Protein AF-A0A1B6GTB2-F1 (afdb_monomer)

Radius of gyration: 13.94 Å; Cα contacts (8 Å, |Δi|>4): 183; chains: 1; bounding box: 31×33×35 Å

Nearest PDB structures (foldseek):
  6k0a-assembly1_E  TM=9.298E-01  e=6.641E-09  Methanocaldococcus jannaschii DSM 2661
  1tsf-assembly1_A  TM=9.603E-01  e=3.171E-07  Archaeoglobus fulgidus
  1ts9-assembly1_A  TM=9.417E-01  e=2.481E-07  Archaeoglobus fulgidus
  6ahu-assembly1_D  TM=8.317E-01  e=1.667E-08  Homo sapiens
  1oqk-assembly1_A  TM=7.029E-01  e=1.559E-04  Methanothermobacter thermautotrophicus

Sequence (109 aa):
NKKGEVEMENSQRETICRQLCKMDYHGAMLTVVRSKCPSHIGAQGIVVMDTKNTFKLLGQDNIVRTIPKDTSVFQIQVDRFQLTMFGKYLCGKPAERTTKKFRKHLVPD

pLDDT: mean 87.27, std 15.11, range [34.66, 98.44]

InterPro domains:
  IPR002730 Ribonuclease P protein subunit Rpp29/RNP1 [PF01868] (19-100)
  IPR002730 Ribonuclease P protein subunit Rpp29/RNP1 [SM00538] (14-105)
  IPR016848 Ribonuclease P/MRP subunit Rpp29 [PTHR13348] (9-106)
  IPR023534 Rof/RNase P-like [SSF101744] (17-107)
  IPR023538 Ribonuclease P protein subunit RNP1 [MF_00754] (22-99)
  IPR036980 Ribonuclease P/MRP subunit Rpp29 superfamily [G3DSA:2.30.30.210] (12-107)

Structure (mmCIF, N/CA/C/O backbone):
data_AF-A0A1B6GTB2-F1
#
_entry.id   AF-A0A1B6GTB2-F1
#
loop_
_atom_site.group_PDB
_atom_site.id
_atom_site.type_symbol
_atom_site.label_atom_id
_atom_site.label_alt_id
_atom_site.label_comp_id
_atom_site.label_asym_id
_atom_site.label_entity_id
_atom_site.label_seq_id
_atom_site.pdbx_PDB_ins_code
_atom_site.Cartn_x
_atom_site.Cartn_y
_atom_site.Cartn_z
_atom_site.occupancy
_atom_site.B_iso_or_equiv
_atom_site.auth_seq_id
_atom_site.auth_comp_id
_atom_site.auth_asym_id
_atom_site.auth_atom_id
_atom_site.pdbx_PDB_model_num
ATOM 1 N N . ASN A 1 1 ? -18.829 5.613 -17.655 1.00 34.66 1 ASN A N 1
ATOM 2 C CA . ASN A 1 1 ? -19.732 4.784 -16.827 1.00 34.66 1 ASN A CA 1
ATOM 3 C C . ASN A 1 1 ? -19.290 4.857 -15.368 1.00 34.66 1 ASN A C 1
ATOM 5 O O . ASN A 1 1 ? -18.438 4.085 -14.954 1.00 34.66 1 ASN A O 1
ATOM 9 N N . LYS A 1 2 ? -19.795 5.845 -14.617 1.00 44.53 2 LYS A N 1
ATOM 10 C CA . LYS A 1 2 ? -19.505 6.047 -13.186 1.00 44.53 2 LYS A CA 1
ATOM 11 C C . LYS A 1 2 ? -20.353 5.058 -12.374 1.00 44.53 2 LYS A C 1
ATOM 13 O O . LYS A 1 2 ? -21.493 5.367 -12.051 1.00 44.53 2 LYS A O 1
ATOM 18 N N . LYS A 1 3 ? -19.867 3.838 -12.133 1.00 41.69 3 LYS A N 1
ATOM 19 C CA . LYS A 1 3 ? -20.582 2.872 -11.283 1.00 41.69 3 LYS A CA 1
ATOM 20 C C . LYS A 1 3 ? -20.112 3.014 -9.833 1.00 41.69 3 LYS A C 1
ATOM 22 O O . LYS A 1 3 ? -19.018 2.577 -9.509 1.00 41.69 3 LYS A O 1
ATOM 27 N N . GLY A 1 4 ? -20.986 3.581 -8.999 1.00 51.03 4 GLY A N 1
ATOM 28 C CA . GLY A 1 4 ? -21.088 3.251 -7.575 1.00 51.03 4 GLY A CA 1
ATOM 29 C C . GLY A 1 4 ? -20.139 3.964 -6.614 1.00 51.03 4 GLY A C 1
ATOM 30 O O . GLY A 1 4 ? -19.498 3.294 -5.811 1.00 51.03 4 GLY A O 1
ATOM 31 N N . GLU A 1 5 ? -20.073 5.296 -6.635 1.00 60.56 5 GLU A N 1
ATOM 32 C CA . GLU A 1 5 ? -19.602 6.011 -5.441 1.00 60.56 5 GLU A CA 1
ATOM 33 C C . GLU A 1 5 ? -20.659 5.841 -4.343 1.00 60.56 5 GLU A C 1
ATOM 35 O O . GLU A 1 5 ? -21.805 6.258 -4.499 1.00 60.56 5 GLU A O 1
ATOM 40 N N . VAL A 1 6 ? -20.300 5.151 -3.262 1.00 68.56 6 VAL A N 1
ATOM 41 C CA . VAL A 1 6 ? -21.166 5.022 -2.087 1.00 68.56 6 VAL A CA 1
ATOM 42 C C . VAL A 1 6 ? -21.084 6.336 -1.316 1.00 68.56 6 VAL A C 1
ATOM 44 O O . VAL A 1 6 ? -20.015 6.690 -0.813 1.00 68.56 6 VAL A O 1
ATOM 47 N N . GLU A 1 7 ? -22.197 7.060 -1.214 1.00 69.25 7 GLU A N 1
ATOM 48 C CA . GLU A 1 7 ? -22.296 8.201 -0.304 1.00 69.25 7 GLU A CA 1
ATOM 49 C C . GLU A 1 7 ? -22.245 7.689 1.142 1.00 69.25 7 GLU A C 1
ATOM 51 O O . GLU A 1 7 ? -23.068 6.881 1.568 1.00 69.25 7 GLU A O 1
ATOM 56 N N . MET A 1 8 ? -21.226 8.120 1.887 1.00 70.62 8 MET A N 1
ATOM 57 C CA . MET A 1 8 ? -21.009 7.761 3.289 1.00 70.62 8 MET A CA 1
ATOM 58 C C . MET A 1 8 ? -20.885 9.027 4.130 1.00 70.62 8 MET A C 1
ATOM 60 O O . MET A 1 8 ? -20.281 10.008 3.687 1.00 70.62 8 MET A O 1
ATOM 64 N N . GLU A 1 9 ? -21.392 8.983 5.361 1.00 83.38 9 GLU A N 1
ATOM 65 C CA . GLU A 1 9 ? -21.268 10.084 6.318 1.00 83.38 9 GLU A CA 1
ATOM 66 C C . GLU A 1 9 ? -19.787 10.376 6.635 1.00 83.38 9 GLU A C 1
ATOM 68 O O . GLU A 1 9 ? -18.957 9.464 6.722 1.00 83.38 9 GLU A O 1
ATOM 73 N N . ASN A 1 10 ? -19.432 11.647 6.850 1.00 81.81 10 ASN A N 1
ATOM 74 C CA . ASN A 1 10 ? -18.045 12.065 7.097 1.00 81.81 10 ASN A CA 1
ATOM 75 C C . ASN A 1 10 ? -17.394 11.346 8.295 1.00 81.81 10 ASN A C 1
ATOM 77 O O . ASN A 1 10 ? -16.222 10.971 8.224 1.00 81.81 10 ASN A O 1
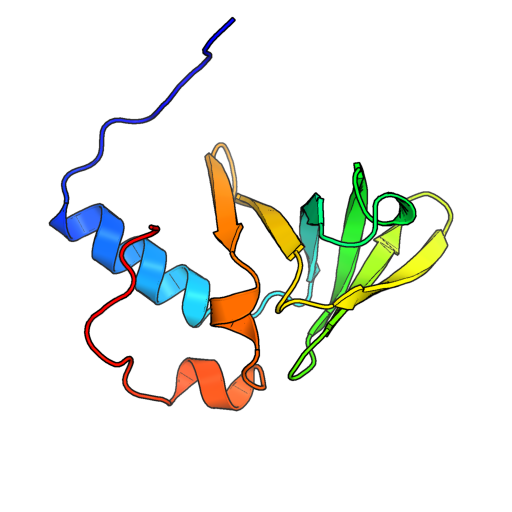ATOM 81 N N . SER A 1 11 ? -18.152 11.100 9.367 1.00 84.69 11 SER A N 1
ATOM 82 C CA . SER A 1 11 ? -17.682 10.385 10.564 1.00 84.69 11 SER A CA 1
ATOM 83 C C . SER A 1 11 ? -17.294 8.925 10.260 1.00 84.69 11 SER A C 1
ATOM 85 O O . SER A 1 11 ? -16.253 8.423 10.706 1.00 84.69 11 SER A O 1
ATOM 87 N N . GLN A 1 12 ? -18.095 8.251 9.430 1.00 85.81 12 GLN A N 1
ATOM 88 C CA . GLN A 1 12 ? -17.864 6.880 8.983 1.00 85.81 12 GLN A CA 1
ATOM 89 C C . GLN A 1 12 ? -16.642 6.803 8.063 1.00 85.81 12 GLN A C 1
ATOM 91 O O . GLN A 1 12 ? -15.797 5.921 8.235 1.00 85.81 12 GLN A O 1
ATOM 96 N N . ARG A 1 13 ? -16.493 7.766 7.140 1.00 83.56 13 ARG A N 1
ATOM 97 C CA . ARG A 1 13 ? -15.323 7.857 6.249 1.00 83.56 13 ARG A CA 1
ATOM 98 C C . ARG A 1 13 ? -14.025 7.992 7.036 1.00 83.56 13 ARG A C 1
ATOM 100 O O . ARG A 1 13 ? -13.068 7.275 6.754 1.00 83.56 13 ARG A O 1
ATOM 107 N N . GLU A 1 14 ? -13.991 8.862 8.044 1.00 85.19 14 GLU A N 1
ATOM 108 C CA . GLU A 1 14 ? -12.794 9.037 8.875 1.00 85.19 14 GLU A CA 1
ATOM 109 C C . GLU A 1 14 ? -12.425 7.743 9.618 1.00 85.19 14 GLU A C 1
ATOM 111 O O . GLU A 1 14 ? -11.252 7.359 9.686 1.00 85.19 14 GLU A O 1
ATOM 116 N N . THR A 1 15 ? -13.436 7.038 10.129 1.00 88.44 15 THR A N 1
ATOM 117 C CA . THR A 1 15 ? -13.258 5.761 10.828 1.00 88.44 15 THR A CA 1
ATOM 118 C C . THR A 1 15 ? -12.653 4.701 9.907 1.00 88.44 15 THR A C 1
ATOM 120 O O . THR A 1 15 ? -11.652 4.079 10.274 1.00 88.44 15 THR A O 1
ATOM 123 N N . ILE A 1 16 ? -13.181 4.554 8.689 1.00 88.19 16 ILE A N 1
ATOM 124 C CA . ILE A 1 16 ? -12.675 3.601 7.689 1.00 88.19 16 ILE A CA 1
ATOM 125 C C . ILE A 1 16 ? -11.254 3.968 7.255 1.00 88.19 16 ILE A C 1
ATOM 127 O O . ILE A 1 16 ? -10.375 3.109 7.251 1.00 88.19 16 ILE A O 1
ATOM 131 N N . CYS A 1 17 ? -10.980 5.242 6.962 1.00 87.25 17 CYS A N 1
ATOM 132 C CA . CYS A 1 17 ? -9.633 5.699 6.607 1.00 87.25 17 CYS A CA 1
ATOM 133 C C . CYS A 1 17 ? -8.611 5.366 7.703 1.00 87.25 17 CYS A C 1
ATOM 135 O O . CYS A 1 17 ? -7.497 4.914 7.419 1.00 87.25 17 CYS A O 1
ATOM 137 N N . ARG A 1 18 ? -8.992 5.545 8.973 1.00 87.69 18 ARG A N 1
ATOM 138 C CA . ARG A 1 18 ? -8.142 5.208 10.119 1.00 87.69 18 ARG A CA 1
ATOM 139 C C . ARG A 1 18 ? -7.923 3.701 10.243 1.00 87.69 18 ARG A C 1
ATOM 141 O O . ARG A 1 18 ? -6.809 3.291 10.566 1.00 87.69 18 ARG A O 1
ATOM 148 N N . GLN A 1 19 ? -8.950 2.892 9.992 1.00 89.12 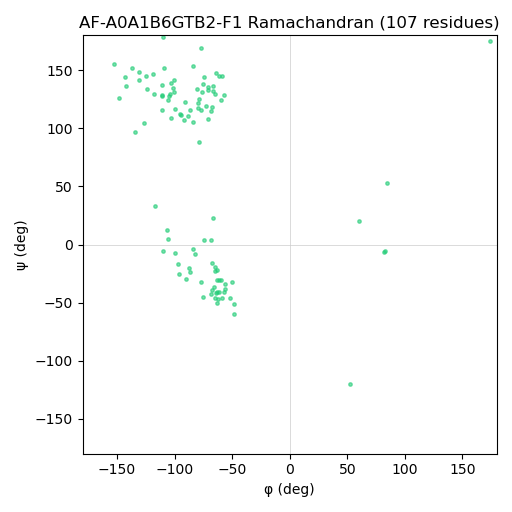19 GLN A N 1
ATOM 149 C CA . GLN A 1 19 ? -8.830 1.434 9.970 1.00 89.12 19 GLN A CA 1
ATOM 150 C C . GLN A 1 19 ? -7.889 0.985 8.852 1.00 89.12 19 GLN A C 1
ATOM 152 O O . GLN A 1 19 ? -6.905 0.313 9.147 1.00 89.12 19 GLN A O 1
ATOM 157 N N . LEU A 1 20 ? -8.088 1.460 7.618 1.00 90.25 20 LEU A N 1
ATOM 158 C CA . LEU A 1 20 ? -7.207 1.174 6.482 1.00 90.25 20 LEU A CA 1
ATOM 159 C C . LEU A 1 20 ? -5.742 1.478 6.813 1.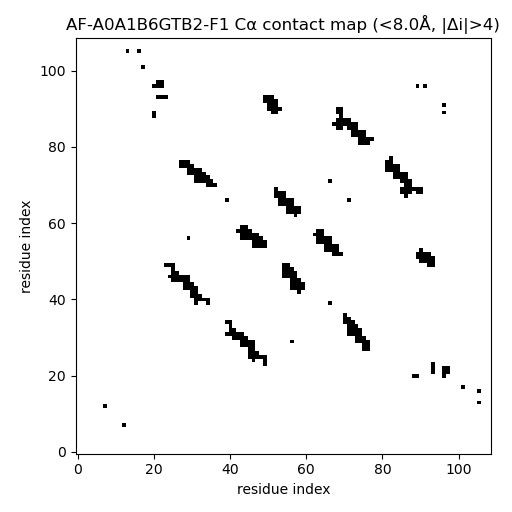00 90.25 20 LEU A C 1
ATOM 161 O O . LEU A 1 20 ? -4.860 0.647 6.603 1.00 90.25 20 LEU A O 1
ATOM 165 N N . CYS A 1 21 ? -5.448 2.628 7.415 1.00 89.88 21 CYS A N 1
ATOM 166 C CA . CYS A 1 21 ? -4.064 2.956 7.752 1.00 89.88 21 CYS A CA 1
ATOM 167 C C . CYS A 1 21 ? -3.439 2.010 8.797 1.00 89.88 21 CYS A C 1
ATOM 169 O O . CYS A 1 21 ? -2.213 1.899 8.842 1.00 89.88 21 CYS A O 1
ATOM 171 N N . LYS A 1 22 ? -4.248 1.326 9.618 1.00 89.75 22 LYS A N 1
ATOM 172 C CA . LYS A 1 22 ? -3.814 0.406 10.685 1.00 89.75 22 LYS A CA 1
ATOM 173 C C . LYS A 1 22 ? -3.819 -1.071 10.298 1.00 89.75 22 LYS A C 1
ATOM 175 O O . LYS A 1 22 ? -3.215 -1.863 11.016 1.00 89.75 22 LYS A O 1
ATOM 180 N N . MET A 1 23 ? -4.509 -1.433 9.221 1.00 90.88 23 MET A N 1
ATOM 181 C CA . MET A 1 23 ? -4.658 -2.820 8.786 1.00 90.88 23 MET A CA 1
ATOM 182 C C . MET A 1 23 ? -3.324 -3.445 8.381 1.00 90.88 23 MET A C 1
ATOM 184 O O . MET A 1 23 ? -2.442 -2.763 7.844 1.00 90.88 23 MET A O 1
ATOM 188 N N . ASP A 1 24 ? -3.213 -4.751 8.613 1.00 92.38 24 ASP A N 1
ATOM 189 C CA . ASP A 1 24 ? -2.209 -5.588 7.969 1.00 92.38 24 ASP A CA 1
ATOM 190 C C . ASP A 1 24 ? -2.643 -5.852 6.523 1.00 92.38 24 ASP A C 1
ATOM 192 O O . ASP A 1 24 ? -3.803 -6.174 6.263 1.00 92.38 24 ASP A O 1
ATOM 196 N N . TYR A 1 25 ? -1.717 -5.652 5.591 1.00 95.31 25 TYR A N 1
ATOM 197 C CA . TYR A 1 25 ? -1.956 -5.854 4.166 1.00 95.31 25 TYR A CA 1
ATOM 198 C C . TYR A 1 25 ? -1.417 -7.185 3.665 1.00 95.31 25 TYR A C 1
ATOM 200 O O . TYR A 1 25 ? -1.671 -7.510 2.511 1.00 95.31 25 TYR A O 1
ATOM 208 N N . HIS A 1 26 ? -0.683 -7.953 4.475 1.00 95.69 26 HIS A N 1
ATOM 209 C CA . HIS A 1 26 ? -0.209 -9.270 4.066 1.00 95.69 26 HIS A CA 1
ATOM 210 C C . HIS A 1 26 ? -1.389 -10.168 3.653 1.00 95.69 26 HIS A C 1
ATOM 212 O O . HIS A 1 26 ? -2.382 -10.281 4.367 1.00 95.69 26 HIS A O 1
ATOM 218 N N . GLY A 1 27 ? -1.297 -10.774 2.469 1.00 95.69 27 GLY A N 1
ATOM 219 C CA . GLY A 1 27 ? -2.365 -11.585 1.879 1.00 95.69 27 GLY A CA 1
ATOM 220 C C . GLY A 1 27 ? -3.467 -10.796 1.157 1.00 95.69 27 GLY A C 1
ATOM 221 O O . GLY A 1 27 ? -4.299 -11.405 0.488 1.00 95.69 27 GLY A O 1
ATOM 222 N N . ALA A 1 28 ? -3.477 -9.461 1.219 1.00 95.69 28 ALA A N 1
ATOM 223 C CA . ALA A 1 28 ? -4.464 -8.660 0.501 1.00 95.69 28 ALA A CA 1
ATOM 224 C C . ALA A 1 28 ? -4.170 -8.606 -1.007 1.00 95.69 28 ALA A C 1
ATOM 226 O O . ALA A 1 28 ? -3.015 -8.503 -1.425 1.00 95.69 28 ALA A O 1
ATOM 227 N N . MET A 1 29 ? -5.226 -8.603 -1.824 1.00 96.25 29 MET A N 1
ATOM 228 C CA . MET A 1 29 ? -5.134 -8.304 -3.254 1.00 96.25 29 MET A CA 1
ATOM 229 C C . MET A 1 29 ? -5.063 -6.787 -3.456 1.00 96.25 29 MET A C 1
ATOM 231 O O . MET A 1 29 ? -6.016 -6.073 -3.131 1.00 96.25 29 MET A O 1
ATOM 235 N N . LEU A 1 30 ? -3.952 -6.301 -4.012 1.00 97.19 30 LEU A N 1
ATOM 236 C CA . LEU A 1 30 ? -3.745 -4.886 -4.319 1.00 97.19 30 LEU A CA 1
ATOM 237 C C . LEU A 1 30 ? -3.537 -4.662 -5.813 1.00 97.19 30 LEU A C 1
ATOM 239 O O . LEU A 1 30 ? -2.918 -5.471 -6.501 1.00 97.19 30 LEU A O 1
ATOM 243 N N . THR A 1 31 ? -4.002 -3.510 -6.288 1.00 97.81 31 THR A N 1
ATOM 244 C CA . THR A 1 31 ? -3.737 -3.005 -7.641 1.00 97.81 31 THR A CA 1
ATOM 245 C C . THR A 1 31 ? -3.120 -1.615 -7.560 1.00 97.81 31 THR A C 1
ATOM 247 O O . THR A 1 31 ? -3.600 -0.760 -6.815 1.00 97.81 31 THR A O 1
ATOM 250 N N . VAL A 1 32 ? -2.057 -1.363 -8.320 1.00 97.94 32 VAL A N 1
ATOM 251 C CA . VAL A 1 32 ? -1.434 -0.038 -8.424 1.00 97.94 32 VAL A CA 1
ATOM 252 C C . VAL A 1 32 ? -2.195 0.788 -9.459 1.00 97.94 32 VAL A C 1
ATOM 254 O O . VAL A 1 32 ? -2.048 0.576 -10.661 1.00 97.94 32 VAL A O 1
ATOM 257 N N . VAL A 1 33 ? -2.997 1.752 -9.005 1.00 97.56 33 VAL A N 1
ATOM 258 C CA . VAL A 1 33 ? -3.821 2.593 -9.896 1.00 97.56 33 VAL A CA 1
ATOM 259 C C . VAL A 1 33 ? -3.099 3.855 -10.357 1.00 97.56 33 VAL A C 1
ATOM 261 O O . VAL A 1 33 ? -3.352 4.354 -11.450 1.00 97.56 33 VAL A O 1
ATOM 264 N N . ARG A 1 34 ? -2.176 4.381 -9.543 1.00 97.50 34 ARG A N 1
ATOM 265 C CA . ARG A 1 34 ? -1.296 5.503 -9.908 1.00 97.50 34 ARG A CA 1
ATOM 266 C C . ARG A 1 34 ? 0.078 5.277 -9.298 1.00 97.50 34 ARG A C 1
ATOM 268 O O . ARG A 1 34 ? 0.182 4.789 -8.177 1.00 97.50 34 ARG A O 1
ATOM 275 N N . SER A 1 35 ? 1.133 5.666 -9.999 1.00 97.06 35 SER A N 1
ATOM 276 C CA . SER A 1 35 ? 2.487 5.694 -9.449 1.00 97.06 35 SER A CA 1
ATOM 277 C C . SER A 1 35 ? 3.321 6.752 -10.160 1.00 97.06 35 SER A C 1
ATOM 279 O O . SER A 1 35 ? 3.046 7.085 -11.312 1.00 97.06 35 SER A O 1
ATOM 281 N N . LYS A 1 36 ? 4.361 7.262 -9.494 1.00 95.94 36 LYS A N 1
ATOM 282 C CA . LYS A 1 36 ? 5.383 8.097 -10.145 1.00 95.94 36 LYS A CA 1
ATOM 283 C C . LYS A 1 36 ? 6.147 7.322 -11.225 1.00 95.94 36 LYS A C 1
ATOM 285 O O . LYS A 1 36 ? 6.608 7.926 -12.184 1.00 95.94 36 LYS A O 1
ATOM 290 N N . CYS A 1 37 ? 6.295 6.006 -11.060 1.00 94.62 37 CYS A N 1
ATOM 291 C CA . CYS A 1 37 ? 6.939 5.136 -12.039 1.00 94.62 37 CYS A CA 1
ATOM 292 C C . CYS A 1 37 ? 5.871 4.493 -12.944 1.00 94.62 37 CYS A C 1
ATOM 294 O O . CYS A 1 37 ? 5.105 3.661 -12.449 1.00 94.62 37 CYS A O 1
ATOM 296 N N . PRO A 1 38 ? 5.804 4.824 -14.249 1.00 96.38 38 PRO A N 1
ATOM 297 C CA . PRO A 1 38 ? 4.763 4.301 -15.136 1.00 96.38 38 PRO A CA 1
ATOM 298 C C . PRO A 1 38 ? 4.748 2.772 -15.248 1.00 96.38 38 PRO A C 1
ATOM 300 O O . PRO A 1 38 ? 3.681 2.185 -15.375 1.00 96.38 38 PRO A O 1
ATOM 303 N N . SER A 1 39 ? 5.905 2.114 -15.123 1.00 96.25 39 SER A N 1
ATOM 304 C CA . SER A 1 39 ? 6.024 0.648 -15.194 1.00 96.25 39 SER A CA 1
ATOM 305 C C . SER A 1 39 ? 5.364 -0.094 -14.027 1.00 96.25 39 SER A C 1
ATOM 307 O O . SER A 1 39 ? 5.150 -1.302 -14.110 1.00 96.25 39 SER A O 1
ATOM 309 N N . HIS A 1 40 ? 5.048 0.603 -12.932 1.00 96.31 40 HIS A N 1
ATOM 310 C CA . HIS A 1 40 ? 4.318 0.029 -11.803 1.00 96.31 40 HIS A CA 1
ATOM 311 C C . HIS A 1 40 ? 2.801 0.127 -11.970 1.00 96.31 40 HIS A C 1
ATOM 313 O O . HIS A 1 40 ? 2.082 -0.592 -11.282 1.00 96.31 40 HIS A O 1
ATOM 319 N N . ILE A 1 41 ? 2.301 1.020 -12.828 1.00 97.69 41 ILE A N 1
ATOM 320 C CA . ILE A 1 41 ? 0.861 1.234 -13.001 1.00 97.69 41 ILE A CA 1
ATOM 321 C C . ILE A 1 41 ? 0.241 -0.026 -13.610 1.00 97.69 41 ILE A C 1
ATOM 323 O O . ILE A 1 41 ? 0.766 -0.588 -14.566 1.00 97.69 41 ILE A O 1
ATOM 327 N N . GLY A 1 42 ? -0.868 -0.483 -13.032 1.00 96.88 42 GLY A N 1
ATOM 328 C CA . GLY A 1 42 ? -1.538 -1.721 -13.426 1.00 96.88 42 GLY A CA 1
ATOM 329 C C . GLY A 1 42 ? -0.940 -2.987 -12.811 1.00 96.88 42 GLY A C 1
ATOM 330 O O . GLY A 1 42 ? -1.537 -4.050 -12.952 1.00 96.88 42 GLY A O 1
ATOM 331 N N . ALA A 1 43 ? 0.184 -2.903 -12.083 1.00 97.00 43 ALA A N 1
ATOM 332 C CA . ALA A 1 43 ? 0.676 -4.045 -11.321 1.00 97.00 43 ALA A CA 1
ATOM 333 C C . ALA A 1 43 ? -0.386 -4.474 -10.299 1.00 97.00 43 ALA A C 1
ATOM 335 O O . ALA A 1 43 ? -0.840 -3.670 -9.479 1.00 97.00 43 ALA A O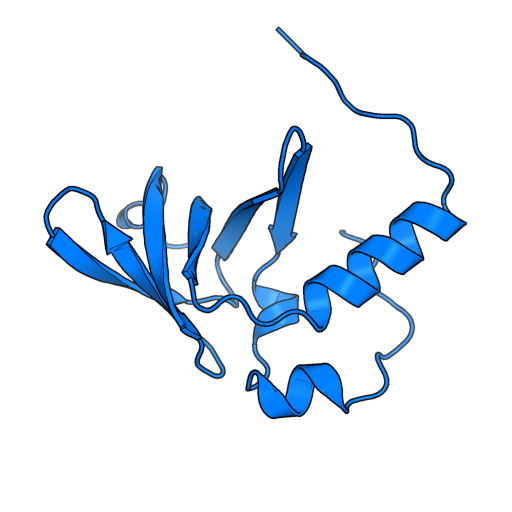 1
ATOM 336 N N . GLN A 1 44 ? -0.771 -5.744 -10.354 1.00 97.44 44 GLN A N 1
ATOM 337 C CA . GLN A 1 44 ? -1.775 -6.343 -9.488 1.00 97.44 44 GLN A CA 1
ATOM 338 C C . GLN A 1 44 ? -1.227 -7.637 -8.903 1.00 97.44 44 GLN A C 1
ATOM 340 O O . GLN A 1 44 ? -0.532 -8.389 -9.589 1.00 97.44 44 GLN A O 1
ATOM 345 N N . GLY A 1 45 ? -1.536 -7.895 -7.637 1.00 97.50 45 GLY A N 1
ATOM 346 C CA . GLY A 1 45 ? -1.105 -9.121 -6.993 1.00 97.50 45 GLY A CA 1
ATOM 347 C C . GLY A 1 45 ? -1.419 -9.185 -5.510 1.00 97.50 45 GLY A C 1
ATOM 348 O O . GLY A 1 45 ? -1.886 -8.219 -4.900 1.00 97.50 45 GLY A O 1
ATOM 349 N N . ILE A 1 46 ? -1.114 -10.343 -4.934 1.00 98.00 46 ILE A N 1
ATOM 350 C CA . ILE A 1 46 ? -1.233 -10.582 -3.497 1.00 98.00 46 ILE A CA 1
ATOM 351 C C . ILE A 1 46 ? -0.009 -9.987 -2.804 1.00 98.00 46 ILE A C 1
ATOM 353 O O . ILE A 1 46 ? 1.129 -10.197 -3.232 1.00 98.00 46 ILE A O 1
ATOM 357 N N . VAL A 1 47 ? -0.219 -9.251 -1.717 1.00 98.12 47 VAL A N 1
ATOM 358 C CA . VAL A 1 47 ? 0.876 -8.722 -0.900 1.00 98.12 47 VAL A CA 1
ATOM 359 C C . VAL A 1 47 ? 1.545 -9.868 -0.148 1.00 98.12 47 VAL A C 1
ATOM 361 O O . VAL A 1 47 ? 1.014 -10.382 0.833 1.00 98.12 47 VAL A O 1
ATOM 364 N N . VAL A 1 48 ? 2.752 -10.234 -0.566 1.00 98.12 48 VAL A N 1
ATOM 365 C CA . VAL A 1 48 ? 3.570 -11.237 0.134 1.00 98.12 48 VAL A CA 1
ATOM 366 C C . VAL A 1 48 ? 4.405 -10.618 1.248 1.00 98.12 48 VAL A C 1
ATOM 368 O O . VAL A 1 48 ? 4.777 -11.296 2.199 1.00 98.12 48 VAL A O 1
ATOM 371 N N . MET A 1 49 ? 4.698 -9.319 1.170 1.00 97.44 49 MET A N 1
ATOM 372 C CA . MET A 1 49 ? 5.449 -8.625 2.213 1.00 97.44 49 MET A CA 1
ATOM 373 C C . MET A 1 49 ? 5.019 -7.168 2.323 1.00 97.44 49 MET A C 1
ATOM 375 O O . MET A 1 49 ? 5.079 -6.413 1.349 1.00 97.44 49 MET A O 1
ATOM 379 N N . ASP A 1 50 ? 4.654 -6.779 3.539 1.00 95.88 50 ASP A N 1
ATOM 380 C CA . ASP A 1 50 ? 4.426 -5.398 3.934 1.00 95.88 50 ASP A CA 1
ATOM 381 C C . ASP A 1 50 ? 5.630 -4.900 4.749 1.00 95.88 50 ASP A C 1
ATOM 383 O O . ASP A 1 50 ? 5.865 -5.329 5.879 1.00 95.88 50 ASP A O 1
ATOM 387 N N . THR A 1 51 ? 6.437 -4.014 4.162 1.00 95.62 51 THR A N 1
ATOM 388 C CA . THR A 1 51 ? 7.589 -3.403 4.845 1.00 95.62 51 THR A CA 1
ATOM 389 C C . THR A 1 51 ? 7.326 -1.931 5.124 1.00 95.62 51 THR A C 1
ATOM 391 O O . THR A 1 51 ? 6.299 -1.393 4.733 1.00 95.62 51 THR A O 1
ATOM 394 N N . LYS A 1 52 ? 8.267 -1.227 5.765 1.00 93.81 52 LYS A N 1
ATOM 395 C CA . LYS A 1 52 ? 8.130 0.210 6.045 1.00 93.81 52 LYS A CA 1
ATOM 396 C C . LYS A 1 52 ? 7.691 0.997 4.798 1.00 93.81 52 LYS A C 1
ATOM 398 O O . LYS A 1 52 ? 6.600 1.540 4.789 1.00 93.81 52 LYS A O 1
ATOM 403 N N . ASN A 1 53 ? 8.464 0.974 3.714 1.00 96.50 53 ASN A N 1
ATOM 404 C CA . ASN A 1 53 ? 8.240 1.865 2.565 1.00 96.50 53 ASN A CA 1
ATOM 405 C C . ASN A 1 53 ? 7.740 1.166 1.299 1.00 96.50 53 ASN A C 1
ATOM 407 O O . ASN A 1 53 ? 7.465 1.842 0.309 1.00 96.50 53 ASN A O 1
ATOM 411 N N . THR A 1 54 ? 7.653 -0.164 1.285 1.00 97.69 54 THR A N 1
ATOM 412 C CA . THR A 1 54 ? 7.316 -0.913 0.071 1.00 97.69 54 THR A CA 1
ATOM 413 C C . THR A 1 54 ? 6.324 -2.029 0.349 1.00 97.69 54 THR A C 1
ATOM 415 O O . TH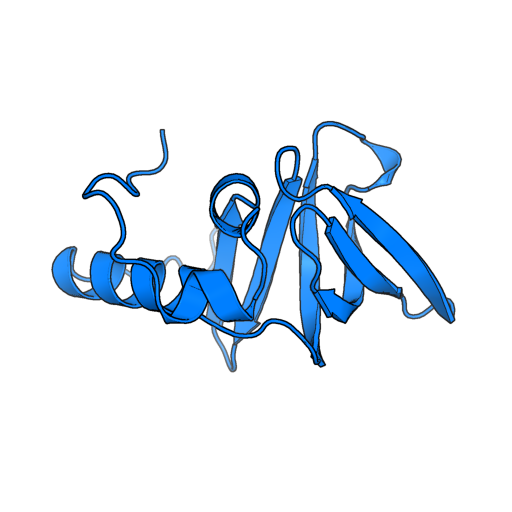R A 1 54 ? 6.298 -2.598 1.443 1.00 97.69 54 THR A O 1
ATOM 418 N N . PHE A 1 55 ? 5.538 -2.352 -0.673 1.00 98.00 55 PHE A N 1
ATOM 419 C CA . PHE A 1 55 ? 4.825 -3.619 -0.771 1.00 98.00 55 PHE A CA 1
ATOM 420 C C . PHE A 1 55 ? 5.547 -4.526 -1.758 1.00 98.00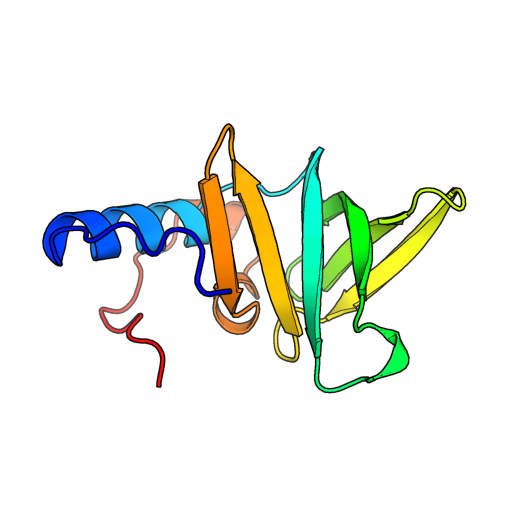 55 PHE A C 1
ATOM 422 O O . PHE A 1 55 ? 5.983 -4.070 -2.815 1.00 98.00 55 PHE A O 1
ATOM 429 N N . LYS A 1 56 ? 5.656 -5.812 -1.437 1.00 98.19 56 LYS A N 1
ATOM 430 C CA . LYS A 1 56 ? 6.016 -6.838 -2.417 1.00 98.19 56 LYS A CA 1
ATOM 431 C C . LYS A 1 56 ? 4.738 -7.530 -2.869 1.00 98.19 56 LYS A C 1
ATOM 433 O O . LYS A 1 56 ? 4.060 -8.135 -2.042 1.00 98.19 56 LYS A O 1
ATOM 438 N N . LEU A 1 57 ? 4.420 -7.406 -4.151 1.00 98.25 57 LEU A N 1
ATOM 439 C CA . LEU A 1 57 ? 3.232 -7.985 -4.773 1.00 98.25 57 LEU A CA 1
ATOM 440 C C . LEU A 1 57 ? 3.640 -9.201 -5.598 1.00 98.25 57 LEU A C 1
ATOM 442 O O . LEU A 1 57 ? 4.532 -9.082 -6.435 1.00 98.25 57 LEU A O 1
ATOM 446 N N . LEU A 1 58 ? 2.994 -10.339 -5.374 1.00 98.44 58 LEU A N 1
ATOM 447 C CA . LEU A 1 58 ? 3.092 -11.511 -6.237 1.00 98.44 58 LEU A CA 1
ATOM 448 C C . LEU A 1 58 ? 2.027 -11.408 -7.330 1.00 98.44 58 LEU A C 1
ATOM 450 O O . LEU A 1 58 ? 0.831 -11.480 -7.031 1.00 98.44 58 LEU A O 1
ATOM 454 N N . GLY A 1 59 ? 2.467 -11.197 -8.570 1.00 97.56 59 GLY A N 1
ATOM 455 C CA . GLY A 1 59 ? 1.589 -11.162 -9.736 1.00 97.56 59 GLY A CA 1
ATOM 456 C C . GLY A 1 59 ? 1.148 -12.554 -10.191 1.00 97.56 59 GLY A C 1
ATOM 457 O O . GLY A 1 59 ? 1.695 -13.571 -9.766 1.00 97.56 59 GLY A O 1
ATOM 458 N N . GLN A 1 60 ? 0.167 -12.600 -11.096 1.00 95.56 60 GLN A N 1
ATOM 459 C CA . GLN A 1 60 ? -0.285 -13.849 -11.736 1.00 95.56 60 GLN A CA 1
ATOM 460 C C . GLN A 1 60 ? 0.794 -14.489 -12.625 1.00 95.56 60 GLN A C 1
ATOM 462 O O . GLN A 1 60 ? 0.748 -15.680 -12.908 1.00 95.56 60 GLN A O 1
ATOM 467 N N . ASP A 1 61 ? 1.785 -13.698 -13.032 1.00 96.69 61 ASP A N 1
ATOM 468 C CA . ASP A 1 61 ? 2.994 -14.128 -13.734 1.00 96.69 61 ASP A CA 1
ATOM 469 C C . ASP A 1 61 ? 4.009 -14.835 -12.815 1.00 96.69 61 ASP A C 1
ATOM 471 O O . ASP A 1 61 ? 5.100 -15.182 -13.261 1.00 96.69 61 ASP A O 1
ATOM 475 N N . ASN A 1 62 ? 3.668 -15.050 -11.538 1.00 96.56 62 ASN A N 1
ATOM 476 C CA . ASN A 1 62 ? 4.544 -15.578 -10.491 1.00 96.56 62 ASN A CA 1
ATOM 477 C C . ASN A 1 62 ? 5.793 -14.716 -10.229 1.00 96.56 62 ASN A C 1
ATOM 479 O O . ASN A 1 62 ? 6.770 -15.189 -9.646 1.00 96.56 62 ASN A O 1
ATOM 483 N N . ILE A 1 63 ? 5.770 -13.436 -10.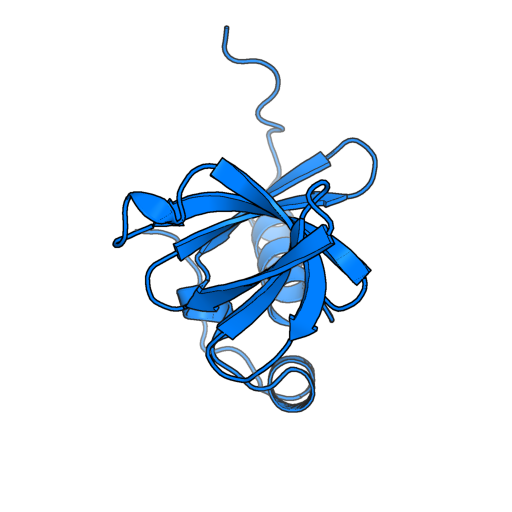616 1.00 97.31 63 ILE A N 1
ATOM 484 C CA . ILE A 1 63 ? 6.872 -12.503 -10.378 1.00 97.31 63 ILE A CA 1
ATOM 485 C C . ILE A 1 63 ? 6.543 -11.621 -9.175 1.00 97.31 63 ILE A C 1
ATOM 487 O O . ILE A 1 63 ? 5.478 -11.005 -9.087 1.00 97.31 63 ILE A O 1
ATOM 491 N N . VAL A 1 64 ? 7.497 -11.516 -8.247 1.00 98.19 64 VAL A N 1
ATOM 492 C CA . VAL A 1 64 ? 7.386 -10.612 -7.098 1.00 98.19 64 VAL A CA 1
ATOM 493 C C . VAL A 1 64 ? 7.899 -9.224 -7.470 1.00 98.19 64 VAL A C 1
ATOM 495 O O . VAL A 1 64 ? 9.090 -9.018 -7.706 1.00 98.19 64 VAL A O 1
ATOM 498 N N . ARG A 1 65 ? 7.004 -8.236 -7.460 1.00 97.88 65 ARG A N 1
ATOM 499 C CA . ARG A 1 65 ? 7.299 -6.833 -7.776 1.00 97.88 65 ARG A CA 1
ATOM 500 C C . ARG A 1 65 ? 7.343 -6.016 -6.491 1.00 97.88 65 ARG A C 1
ATOM 502 O O . ARG A 1 65 ? 6.431 -6.084 -5.673 1.00 97.88 65 ARG A O 1
ATOM 509 N N . THR A 1 66 ? 8.408 -5.240 -6.293 1.00 98.19 66 THR A N 1
ATOM 510 C CA . THR A 1 66 ? 8.537 -4.353 -5.124 1.00 98.19 66 THR A CA 1
ATOM 511 C C . THR A 1 66 ? 8.048 -2.955 -5.491 1.00 98.19 66 THR A C 1
ATOM 513 O O . THR A 1 66 ? 8.694 -2.264 -6.271 1.00 98.19 66 THR A O 1
ATOM 516 N N . ILE A 1 67 ? 6.924 -2.530 -4.915 1.00 98.19 67 ILE A N 1
ATOM 517 C CA . ILE A 1 67 ? 6.277 -1.251 -5.211 1.00 98.19 67 ILE A CA 1
ATOM 518 C C . ILE A 1 67 ? 6.508 -0.262 -4.055 1.00 98.19 67 ILE A C 1
ATOM 520 O O . ILE A 1 67 ? 6.159 -0.573 -2.911 1.00 98.19 67 ILE A O 1
ATOM 524 N N . PRO A 1 68 ? 7.074 0.933 -4.309 1.00 97.88 68 PRO A N 1
ATOM 525 C CA . PRO A 1 68 ? 7.228 1.980 -3.304 1.00 97.88 68 PRO A CA 1
ATOM 526 C C . PRO A 1 68 ? 5.877 2.602 -2.940 1.00 97.88 68 PRO A C 1
ATOM 528 O O . PRO A 1 68 ? 5.090 2.963 -3.815 1.00 97.88 68 PRO A O 1
ATOM 531 N N . LYS A 1 69 ? 5.621 2.749 -1.638 1.00 97.00 69 LYS A N 1
ATOM 532 C CA . LYS A 1 69 ? 4.353 3.253 -1.103 1.00 97.00 69 LYS A CA 1
ATOM 533 C C . LYS A 1 69 ? 4.207 4.764 -1.260 1.00 97.00 69 LYS A C 1
ATOM 535 O O . LYS A 1 69 ? 3.165 5.230 -1.700 1.00 97.00 69 LYS A O 1
ATOM 540 N N . ASP A 1 70 ? 5.254 5.518 -0.942 1.00 96.19 70 ASP A N 1
ATOM 541 C CA . ASP A 1 70 ? 5.231 6.988 -0.921 1.00 96.19 70 ASP A CA 1
ATOM 542 C C . ASP A 1 70 ? 4.802 7.612 -2.258 1.00 96.19 70 ASP A C 1
ATOM 544 O O . ASP A 1 70 ? 4.097 8.615 -2.307 1.00 96.19 70 ASP A O 1
ATOM 548 N N . THR A 1 71 ? 5.164 6.956 -3.359 1.00 95.88 71 THR A N 1
ATOM 549 C CA . THR A 1 71 ? 4.930 7.442 -4.719 1.00 95.88 71 THR A CA 1
ATOM 550 C C . THR A 1 71 ? 3.821 6.698 -5.456 1.00 95.88 71 THR A C 1
ATOM 552 O O . THR A 1 71 ? 3.703 6.863 -6.671 1.00 95.88 71 THR A O 1
ATOM 555 N N . SER A 1 72 ? 3.022 5.882 -4.760 1.00 97.56 72 SER A N 1
ATOM 556 C CA . SER A 1 72 ? 1.989 5.045 -5.380 1.00 97.56 72 SER A CA 1
ATOM 557 C C . SER A 1 72 ? 0.632 5.170 -4.686 1.00 97.56 72 SER A C 1
ATOM 559 O O . SER A 1 72 ? 0.527 5.383 -3.478 1.00 97.56 72 SER A O 1
ATOM 561 N N . VAL A 1 73 ? -0.425 5.015 -5.475 1.00 97.31 73 VAL A N 1
ATOM 562 C CA . VAL A 1 73 ? -1.812 4.895 -5.028 1.00 97.31 73 VAL A CA 1
ATOM 563 C C . VAL A 1 73 ? -2.252 3.471 -5.314 1.00 97.31 73 VAL A C 1
ATOM 565 O O . VAL A 1 73 ? -2.105 2.979 -6.437 1.00 97.31 73 VAL A O 1
ATOM 568 N N . PHE A 1 74 ? -2.781 2.823 -4.287 1.00 97.12 74 PHE A N 1
ATOM 569 C CA . PHE A 1 74 ? -3.230 1.443 -4.343 1.00 97.12 74 PHE A CA 1
ATOM 570 C C . PHE A 1 74 ? -4.749 1.390 -4.277 1.00 97.12 74 PHE A C 1
ATOM 572 O O . PHE A 1 74 ? -5.392 2.253 -3.679 1.00 97.12 74 PHE A O 1
ATOM 579 N N . GLN A 1 75 ? -5.307 0.349 -4.869 1.00 96.88 75 GLN A N 1
ATOM 580 C CA . GLN A 1 75 ? -6.694 -0.037 -4.709 1.00 96.88 75 GLN A CA 1
ATOM 581 C C . GLN A 1 75 ? -6.727 -1.426 -4.078 1.00 96.88 75 GLN A C 1
ATOM 583 O O . GLN A 1 75 ? -6.034 -2.333 -4.548 1.00 96.88 75 GLN A O 1
ATOM 588 N N . ILE A 1 76 ? -7.503 -1.570 -3.007 1.00 95.12 76 ILE A N 1
ATOM 589 C CA . ILE A 1 76 ? -7.740 -2.835 -2.312 1.00 95.12 76 ILE A CA 1
ATOM 590 C C . ILE A 1 76 ? -9.189 -3.272 -2.527 1.00 95.12 76 ILE A C 1
ATOM 592 O O . ILE A 1 76 ? -10.112 -2.456 -2.452 1.00 95.12 76 ILE A O 1
ATOM 596 N N . GLN A 1 77 ? -9.376 -4.565 -2.783 1.00 89.69 77 GLN A N 1
ATOM 597 C CA . GLN A 1 77 ? -10.692 -5.196 -2.805 1.00 89.69 77 GLN A CA 1
ATOM 598 C C . GLN A 1 77 ? -11.013 -5.734 -1.407 1.00 89.69 77 GLN A C 1
ATOM 600 O O . GLN A 1 77 ? -10.273 -6.566 -0.882 1.00 89.69 77 GLN A O 1
ATOM 605 N N . VAL A 1 78 ? -12.121 -5.287 -0.821 1.00 87.38 78 VAL A N 1
ATOM 606 C CA . VAL A 1 78 ? -12.647 -5.807 0.447 1.00 87.38 78 VAL A CA 1
ATOM 607 C C . VAL A 1 78 ? -14.103 -6.197 0.224 1.00 87.38 78 VAL A C 1
ATOM 609 O O . VAL A 1 78 ? -14.969 -5.330 0.130 1.00 87.38 78 VAL A O 1
ATOM 612 N N . ASP A 1 79 ? -14.369 -7.501 0.121 1.00 87.62 79 ASP A N 1
ATOM 613 C CA . ASP A 1 79 ? -15.687 -8.036 -0.245 1.00 87.62 79 ASP A CA 1
ATOM 614 C C . ASP A 1 79 ? -16.205 -7.386 -1.552 1.00 87.62 79 ASP A C 1
ATOM 616 O O . ASP A 1 79 ? -15.534 -7.441 -2.590 1.00 87.62 79 ASP A O 1
ATOM 620 N N . ARG A 1 80 ? -17.360 -6.713 -1.509 1.00 86.56 80 ARG A N 1
ATOM 621 C CA . ARG A 1 80 ? -17.941 -5.981 -2.642 1.00 86.56 80 ARG A CA 1
ATOM 622 C C . ARG A 1 80 ? -17.398 -4.561 -2.824 1.00 86.56 80 ARG A C 1
ATOM 624 O O . ARG A 1 80 ? -17.803 -3.875 -3.761 1.00 86.56 80 ARG A O 1
ATOM 631 N N . PHE A 1 81 ? -16.530 -4.096 -1.928 1.00 86.44 81 PHE A N 1
ATOM 632 C CA . PHE A 1 81 ? -16.029 -2.727 -1.923 1.00 86.44 81 PHE A CA 1
ATOM 633 C C . PHE A 1 81 ? -14.640 -2.623 -2.542 1.00 86.44 81 PHE A C 1
ATOM 635 O O . PHE A 1 81 ? -13.756 -3.449 -2.313 1.00 86.44 81 PHE A O 1
ATOM 642 N N . GLN A 1 82 ? -14.446 -1.536 -3.280 1.00 90.50 82 GLN A N 1
ATOM 643 C CA . GLN A 1 82 ? -13.154 -1.110 -3.787 1.00 90.50 82 GLN A CA 1
ATOM 644 C C . GLN A 1 82 ? -12.731 0.160 -3.072 1.00 90.50 82 GLN A C 1
ATOM 646 O O . GLN A 1 82 ? -13.374 1.199 -3.210 1.00 90.50 82 GLN A O 1
ATOM 651 N N . LEU A 1 83 ? -11.645 0.074 -2.311 1.00 92.00 83 LEU A N 1
ATOM 652 C CA . LEU A 1 83 ? -11.136 1.194 -1.532 1.00 92.00 83 LEU A CA 1
ATOM 653 C C . LEU A 1 83 ? -9.819 1.666 -2.141 1.00 92.00 83 LEU A C 1
ATOM 655 O O . LEU A 1 83 ? -8.906 0.873 -2.370 1.00 92.00 83 LEU A O 1
ATOM 659 N N . THR A 1 84 ? -9.724 2.966 -2.400 1.00 93.44 84 THR A N 1
ATOM 660 C CA . THR A 1 84 ? -8.521 3.600 -2.948 1.00 93.44 84 THR A CA 1
ATOM 661 C C . THR A 1 84 ? -7.761 4.300 -1.836 1.00 93.44 84 THR A C 1
ATOM 663 O O . THR A 1 84 ? -8.343 5.018 -1.024 1.00 93.44 84 THR A O 1
ATOM 666 N N . MET A 1 85 ? -6.446 4.109 -1.806 1.00 93.12 85 MET A N 1
ATOM 667 C CA . MET A 1 85 ? -5.597 4.577 -0.721 1.00 93.12 85 MET A CA 1
ATOM 668 C C . MET A 1 85 ? -4.248 5.091 -1.222 1.00 93.12 85 MET A C 1
ATOM 670 O O . MET A 1 85 ? -3.579 4.471 -2.051 1.00 93.12 85 MET A O 1
ATOM 674 N N . PHE A 1 86 ? -3.816 6.227 -0.679 1.00 93.81 86 PHE A N 1
ATOM 675 C CA . PHE A 1 86 ? -2.492 6.775 -0.954 1.00 93.81 86 PHE A CA 1
ATOM 676 C C . PHE A 1 86 ? -1.447 6.042 -0.117 1.00 93.81 86 PHE A C 1
ATOM 678 O O . PHE A 1 86 ? -1.498 6.059 1.116 1.00 93.81 86 PHE A O 1
ATOM 685 N N . GLY A 1 87 ? -0.459 5.441 -0.777 1.00 93.75 87 GLY A N 1
ATOM 686 C CA . GLY A 1 87 ? 0.585 4.692 -0.091 1.00 93.75 87 GLY A CA 1
ATOM 687 C C . GLY A 1 87 ? 1.451 5.550 0.836 1.00 93.75 87 GLY A C 1
ATOM 688 O O . GLY A 1 87 ? 1.973 5.012 1.809 1.00 93.75 87 GLY A O 1
ATOM 689 N N . LYS A 1 88 ? 1.525 6.878 0.634 1.00 92.94 88 LYS A N 1
ATOM 690 C CA . LYS A 1 88 ? 2.223 7.817 1.540 1.00 92.94 88 LYS A CA 1
ATOM 691 C C . LYS A 1 88 ? 1.820 7.658 3.014 1.00 92.94 88 LYS A C 1
ATOM 693 O O . LYS A 1 88 ? 2.657 7.783 3.904 1.00 92.94 88 LYS A O 1
ATOM 698 N N . TYR A 1 89 ? 0.566 7.286 3.285 1.00 91.50 89 TYR A N 1
ATOM 699 C CA . TYR A 1 89 ? 0.063 7.064 4.648 1.00 91.50 89 TYR A CA 1
ATOM 700 C C . TYR A 1 89 ? 0.396 5.676 5.224 1.00 91.50 89 TYR A C 1
ATOM 702 O O . TYR A 1 89 ? 0.187 5.426 6.410 1.00 91.50 89 TYR A O 1
ATOM 710 N N . LEU A 1 90 ? 0.941 4.774 4.407 1.00 93.19 90 LEU A N 1
ATOM 711 C CA . LEU A 1 90 ? 1.283 3.397 4.766 1.00 93.19 90 LEU A CA 1
ATOM 712 C C . LEU A 1 90 ? 2.790 3.182 4.943 1.00 93.19 90 LEU A C 1
ATOM 714 O O . LEU A 1 90 ? 3.207 2.048 5.168 1.00 93.19 90 LEU A O 1
ATOM 718 N N . CYS A 1 91 ? 3.610 4.235 4.860 1.00 92.56 91 CYS A N 1
ATOM 719 C CA . CYS A 1 91 ? 5.075 4.162 4.944 1.00 92.56 91 CYS A CA 1
ATOM 720 C C . CYS A 1 91 ? 5.627 3.773 6.340 1.00 92.56 91 CYS A C 1
ATOM 722 O O . CYS A 1 91 ? 6.834 3.790 6.572 1.00 92.56 91 CYS A O 1
ATOM 724 N N . GLY A 1 92 ? 4.772 3.456 7.316 1.00 90.88 92 GLY A N 1
ATOM 725 C CA . GLY A 1 92 ? 5.184 2.889 8.603 1.00 90.88 92 GLY A CA 1
ATOM 726 C C . GLY A 1 92 ? 5.356 1.370 8.525 1.00 90.88 92 GLY A C 1
ATOM 727 O O . GLY A 1 92 ? 4.687 0.707 7.734 1.00 90.88 92 GLY A O 1
ATOM 728 N N . LYS A 1 93 ? 6.209 0.790 9.384 1.00 90.75 93 LYS A N 1
ATOM 729 C CA . LYS A 1 93 ? 6.226 -0.676 9.558 1.00 90.75 93 LYS A CA 1
ATOM 730 C C . LYS A 1 93 ? 4.837 -1.152 10.020 1.00 90.75 93 LYS A C 1
ATOM 732 O O . LYS A 1 93 ? 4.235 -0.438 10.825 1.00 90.75 93 LYS A O 1
ATOM 737 N N . PRO A 1 94 ? 4.354 -2.339 9.606 1.00 88.50 94 PRO A N 1
ATOM 738 C CA . PRO A 1 94 ? 3.020 -2.833 9.977 1.00 88.50 94 PRO A CA 1
ATOM 739 C C . PRO A 1 94 ? 2.730 -2.730 11.481 1.00 88.50 94 PRO A C 1
ATOM 741 O O . PRO A 1 94 ? 1.782 -2.060 11.882 1.00 88.50 94 PRO A O 1
ATOM 744 N N . ALA A 1 95 ? 3.638 -3.242 12.320 1.00 89.19 95 ALA A N 1
ATOM 745 C CA . ALA A 1 95 ? 3.516 -3.198 13.781 1.00 89.19 95 ALA A CA 1
ATOM 746 C C . ALA A 1 95 ? 3.462 -1.770 14.369 1.00 89.19 95 ALA A C 1
ATOM 748 O O . ALA A 1 95 ? 2.819 -1.520 15.390 1.00 89.19 95 ALA A O 1
ATOM 749 N N . GLU A 1 96 ? 4.119 -0.803 13.723 1.00 89.00 96 GLU A N 1
ATOM 750 C CA . GLU A 1 96 ? 4.084 0.597 14.154 1.00 89.00 96 GLU A CA 1
ATOM 751 C C . GLU A 1 96 ? 2.771 1.283 13.762 1.00 89.00 96 GLU A C 1
ATOM 753 O O . GLU A 1 96 ? 2.303 2.169 14.481 1.00 89.00 96 GLU A O 1
ATOM 758 N N . ARG A 1 97 ? 2.169 0.898 12.627 1.00 89.06 97 ARG A N 1
ATOM 759 C CA . ARG A 1 97 ? 0.907 1.482 12.148 1.00 89.06 97 ARG A CA 1
ATOM 760 C C . ARG A 1 97 ? -0.247 1.157 13.094 1.00 89.06 97 ARG A C 1
ATOM 762 O O . ARG A 1 97 ? -1.079 2.023 13.348 1.00 89.06 97 ARG A O 1
ATOM 769 N N . THR A 1 98 ? -0.260 -0.039 13.677 1.00 84.25 98 THR A N 1
ATOM 770 C CA . THR A 1 98 ? -1.296 -0.475 14.626 1.00 84.25 98 THR A CA 1
ATOM 771 C C . THR A 1 98 ? -1.305 0.359 15.913 1.00 84.25 98 THR A C 1
ATOM 773 O O . THR A 1 98 ? -2.371 0.738 16.407 1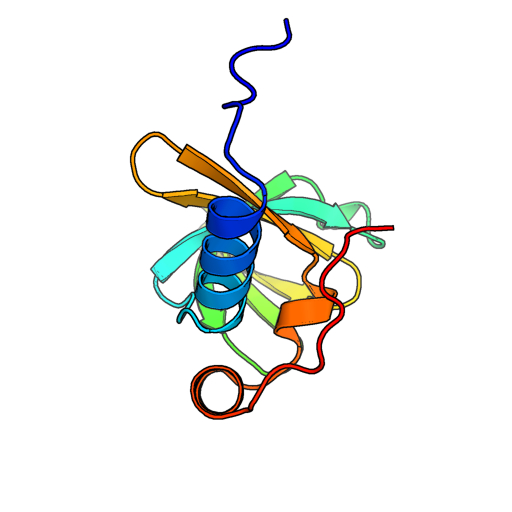.00 84.25 98 THR A O 1
ATOM 776 N N . THR A 1 99 ? -0.120 0.679 16.441 1.00 80.38 99 THR A N 1
ATOM 777 C CA . THR A 1 99 ? 0.063 1.251 17.787 1.00 80.38 99 THR A CA 1
ATOM 778 C C . THR A 1 99 ? 0.171 2.776 17.808 1.00 80.38 99 THR A C 1
ATOM 780 O O . THR A 1 99 ? -0.174 3.405 18.812 1.00 80.38 99 THR A O 1
ATOM 783 N N . LYS A 1 100 ? 0.606 3.413 16.713 1.00 70.38 100 LYS A N 1
ATOM 784 C CA . LYS A 1 100 ? 0.759 4.874 16.666 1.00 70.38 100 LYS A CA 1
ATOM 785 C C . LYS A 1 100 ? -0.594 5.600 16.658 1.00 70.38 100 LYS A C 1
ATOM 787 O O . LYS A 1 100 ? -1.518 5.271 15.910 1.00 70.38 100 LYS A O 1
ATOM 792 N N . LYS A 1 101 ? -0.696 6.655 17.477 1.00 60.50 101 LYS A N 1
ATOM 793 C CA . LYS A 1 101 ? -1.799 7.627 17.420 1.00 60.50 101 LYS A CA 1
ATOM 794 C C . LYS A 1 101 ? -1.620 8.499 16.171 1.00 60.50 101 LYS A C 1
ATOM 796 O O . LYS A 1 101 ? -0.604 9.175 16.028 1.00 60.50 101 LYS A O 1
ATOM 801 N N . PHE A 1 102 ? -2.596 8.470 15.268 1.00 63.50 102 PHE A N 1
ATOM 802 C CA . PHE A 1 102 ? -2.582 9.266 14.038 1.00 63.50 102 PHE A CA 1
ATOM 803 C C . PHE A 1 102 ? -2.687 10.764 14.358 1.00 63.50 102 PHE A C 1
ATOM 805 O O . PHE A 1 102 ? -3.490 11.166 15.203 1.00 63.50 102 PHE A O 1
ATOM 812 N N . ARG A 1 103 ? -1.883 11.598 13.682 1.00 56.38 103 ARG A N 1
ATOM 813 C CA . ARG A 1 103 ? -2.051 13.061 13.701 1.00 56.38 103 ARG A CA 1
ATOM 814 C C . ARG A 1 103 ? -3.255 13.419 12.815 1.00 56.38 103 ARG A C 1
ATOM 816 O O . ARG A 1 103 ? -3.443 12.813 11.767 1.00 56.38 103 ARG A O 1
ATOM 823 N N . LYS A 1 104 ? -4.087 14.357 13.275 1.00 50.66 104 LYS A N 1
ATOM 824 C CA . LYS A 1 104 ? -5.503 14.586 12.905 1.00 50.66 104 LYS A CA 1
ATOM 825 C C . LYS A 1 104 ? -5.801 15.057 11.458 1.00 50.66 104 LYS A C 1
ATOM 827 O O . LYS A 1 104 ? -6.844 15.660 11.234 1.00 50.66 104 LYS A O 1
ATOM 832 N N . HIS A 1 105 ? -4.938 14.821 10.472 1.00 52.59 105 HIS A N 1
ATOM 833 C CA . HIS A 1 105 ? -5.200 15.232 9.086 1.00 52.59 105 HIS A CA 1
ATOM 834 C C . HIS A 1 105 ? -4.883 14.106 8.100 1.00 52.59 105 HIS A C 1
ATOM 836 O O . HIS A 1 105 ? -3.739 13.894 7.709 1.00 52.59 105 HIS A O 1
ATOM 842 N N . LEU A 1 106 ? -5.933 13.373 7.728 1.00 57.09 106 LEU A N 1
ATOM 843 C CA . LEU A 1 106 ? -5.953 12.371 6.656 1.00 57.09 106 LEU A CA 1
ATOM 844 C C . LEU A 1 106 ? -6.932 12.802 5.552 1.00 57.09 106 LEU A C 1
ATOM 846 O O . LEU A 1 106 ? -7.608 11.967 4.954 1.00 57.09 106 LEU A O 1
ATOM 850 N N . VAL A 1 107 ? -7.058 14.111 5.323 1.00 53.47 107 VAL A N 1
ATOM 851 C CA . VAL A 1 107 ? -7.849 14.616 4.202 1.00 53.47 107 VAL A CA 1
ATOM 852 C C . VAL A 1 107 ? -6.987 14.466 2.944 1.00 53.47 107 VAL A C 1
ATOM 854 O O . VAL A 1 107 ? -5.831 14.895 2.968 1.00 53.47 107 VAL A O 1
ATOM 857 N N . PRO A 1 108 ? -7.475 13.786 1.896 1.00 50.31 108 PRO A N 1
ATOM 858 C CA . PRO A 1 108 ? -6.804 13.796 0.605 1.00 50.31 108 PRO A CA 1
ATOM 859 C C . PRO A 1 108 ? -6.834 15.220 0.036 1.00 50.31 108 PRO A C 1
ATOM 861 O O . PRO A 1 108 ? -7.897 15.837 0.031 1.00 50.31 108 PRO A O 1
ATOM 864 N N . ASP A 1 109 ? -5.669 15.720 -0.383 1.00 51.50 109 ASP A N 1
ATOM 865 C CA . ASP A 1 109 ? -5.539 16.982 -1.127 1.00 51.50 109 ASP A CA 1
ATOM 866 C C . ASP A 1 109 ? -6.306 16.923 -2.461 1.00 51.50 109 ASP A C 1
ATOM 868 O O . ASP A 1 109 ? -6.279 15.842 -3.107 1.00 51.50 109 ASP A O 1
#

Secondary structure (DSSP, 8-state):
---------HHHHHHHHHHHHHS--TT-EEEEEEESSGGGTT-EEEEEEE-SSEEEEE-TTS-EEEEESTTEEEEEEETTEEEEEEGGGG-S-HHHHHHSPPPS-----

Foldseek 3Di:
DDPDDDDDDPVVVVVVLLCVLQDDQQQWWKAWCFFPDPVRHGDIAGFNDQALFWTFGQGPVRDTDTGGQQGTWMWTDDPPDIDIGRSVSNNGGNVCSNPDDDDDDPDDD

Mean predicted aligned error: 5.98 Å

Organism: NCBI:txid1464854

Solvent-accessible surface area (backbone atoms only — not comparable to full-atom values): 6334 Å² total; per-residue (Å²): 136,91,82,76,86,77,90,69,58,70,73,58,50,54,51,49,53,54,47,63,50,33,54,79,55,62,71,37,52,39,32,26,76,41,43,80,51,70,90,50,42,70,47,47,24,36,21,77,38,68,42,34,52,35,38,29,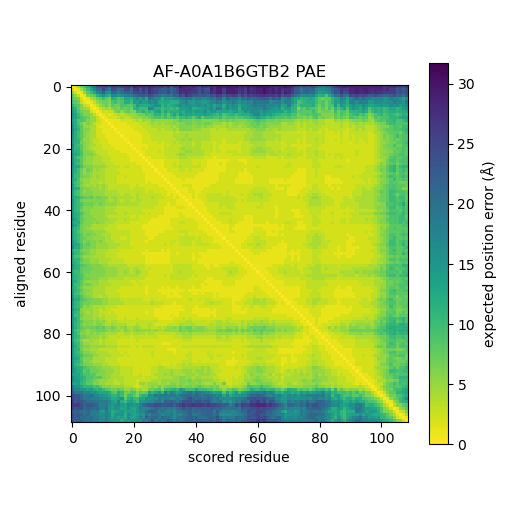26,39,26,94,86,74,46,76,44,79,44,58,19,68,54,24,29,36,34,38,67,55,90,97,43,78,48,77,45,62,20,56,71,47,44,44,39,55,78,54,33,59,72,55,83,78,74,97,71,86,74,84,131